Protein AF-A0A3L8S1A4-F1 (afdb_monomer_lite)

Foldseek 3Di:
DPPPPPVVVVVPDDCLVVPPPDDDDDPPPPPPPDPPCVPVVVVVVVPDPPDPVPDDDDDDDDDPPDDDDD

InterPro domains:
  IPR036743 Actin-related protein 2/3 complex subunit 5 superfamily [G3DSA:1.25.40.190] (1-62)
  IPR036743 Actin-related protein 2/3 complex subunit 5 superfamily [SSF69103] (9-49)

pLDDT: mean 70.54, std 13.85, range [42.16, 93.19]

Organism: Chloebia gouldiae (NCBI:txid44316)

Secondary structure (DSSP, 8-state):
----TTHHHHTT---GGG-TTSPP-------------HHHHHHHHHHS----------------------

Structure (mmCIF, N/CA/C/O backbone):
data_AF-A0A3L8S1A4-F1
#
_entry.id   AF-A0A3L8S1A4-F1
#
loop_
_atom_site.group_PDB
_atom_site.id
_atom_site.type_symbol
_atom_site.label_atom_id
_atom_site.label_alt_id
_atom_site.label_comp_id
_atom_site.label_asym_id
_atom_site.label_entity_id
_atom_site.label_seq_id
_atom_site.pdbx_PDB_ins_code
_atom_site.Cartn_x
_atom_site.Cartn_y
_atom_site.Cartn_z
_atom_site.occupancy
_atom_site.B_iso_or_equiv
_atom_site.auth_seq_id
_atom_site.auth_comp_id
_atom_site.auth_asym_id
_atom_site.auth_atom_id
_atom_site.pdbx_PDB_model_num
ATOM 1 N N . MET A 1 1 ? 9.493 10.452 -45.692 1.00 54.09 1 MET A N 1
ATOM 2 C CA . MET A 1 1 ? 9.931 10.408 -44.279 1.00 54.09 1 MET A CA 1
ATOM 3 C C . MET A 1 1 ? 10.444 9.012 -43.989 1.00 54.09 1 MET A C 1
ATOM 5 O O . MET A 1 1 ? 9.664 8.070 -44.075 1.00 54.09 1 MET A O 1
ATOM 9 N N . ALA A 1 2 ? 11.743 8.850 -43.732 1.00 59.88 2 ALA A N 1
ATOM 10 C CA . ALA A 1 2 ? 12.269 7.554 -43.318 1.00 59.88 2 ALA A CA 1
ATOM 11 C C . ALA A 1 2 ? 11.553 7.138 -42.026 1.00 59.88 2 ALA A C 1
ATOM 13 O O . ALA A 1 2 ? 11.561 7.880 -41.042 1.00 59.88 2 ALA A O 1
ATOM 14 N N . ARG A 1 3 ? 10.881 5.983 -42.039 1.00 66.56 3 ARG A N 1
ATOM 15 C CA . ARG A 1 3 ? 10.325 5.381 -40.826 1.00 66.56 3 ARG A CA 1
ATOM 16 C C . ARG A 1 3 ? 11.518 5.003 -39.953 1.00 66.56 3 ARG A C 1
ATOM 18 O O . ARG A 1 3 ? 12.123 3.964 -40.172 1.00 66.56 3 ARG A O 1
ATOM 25 N N . SER A 1 4 ? 11.904 5.881 -39.029 1.00 67.50 4 SER A N 1
ATOM 26 C CA . SER A 1 4 ? 12.973 5.631 -38.057 1.00 67.50 4 SER A CA 1
ATOM 27 C C . SER A 1 4 ? 12.545 4.482 -37.140 1.00 67.50 4 SER A C 1
ATOM 29 O O . SER A 1 4 ? 11.863 4.668 -36.132 1.00 67.50 4 SER A O 1
ATOM 31 N N . THR A 1 5 ? 12.875 3.260 -37.552 1.00 71.31 5 THR A N 1
ATOM 32 C CA . THR A 1 5 ? 12.443 2.010 -36.919 1.00 71.31 5 THR A CA 1
ATOM 33 C C . THR A 1 5 ? 13.204 1.702 -35.635 1.00 71.31 5 THR A C 1
ATOM 35 O O . THR A 1 5 ? 12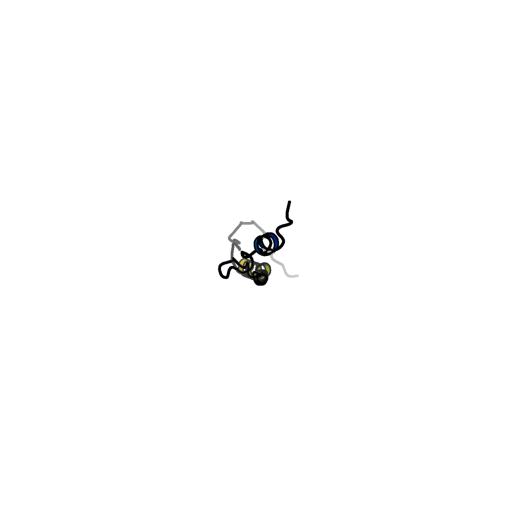.701 0.929 -34.831 1.00 71.31 5 THR A O 1
ATOM 38 N N . LEU A 1 6 ? 14.379 2.297 -35.413 1.00 76.19 6 LEU A N 1
ATOM 39 C CA . LEU A 1 6 ? 15.213 2.023 -34.237 1.00 76.19 6 LEU A CA 1
ATOM 40 C C . LEU A 1 6 ? 14.858 2.920 -33.052 1.00 76.19 6 LEU A C 1
ATOM 42 O O . LEU A 1 6 ? 14.503 2.419 -31.991 1.00 76.19 6 LEU A O 1
ATOM 46 N N . SER A 1 7 ? 14.855 4.243 -33.236 1.00 79.50 7 SER A N 1
ATOM 47 C CA . SER A 1 7 ? 14.530 5.181 -32.148 1.00 79.50 7 SER A CA 1
ATOM 48 C C . SER A 1 7 ? 13.111 4.965 -31.611 1.00 79.50 7 SER A C 1
ATOM 50 O O . SER A 1 7 ? 12.870 5.017 -30.406 1.00 79.50 7 SER A O 1
ATOM 52 N N . SER A 1 8 ? 12.180 4.621 -32.502 1.00 84.81 8 SER A N 1
ATOM 53 C CA . SER A 1 8 ? 10.800 4.322 -32.138 1.00 84.81 8 SER A CA 1
ATOM 54 C C . SER A 1 8 ? 10.631 3.024 -31.335 1.00 84.81 8 SER A C 1
ATOM 56 O O . SER A 1 8 ? 9.571 2.842 -30.743 1.00 84.81 8 SER A O 1
ATOM 58 N N . ARG A 1 9 ? 11.610 2.110 -31.326 1.00 83.31 9 ARG A N 1
ATOM 59 C CA . ARG A 1 9 ? 11.553 0.882 -30.512 1.00 83.31 9 ARG A CA 1
ATOM 60 C C . ARG A 1 9 ? 11.954 1.151 -29.069 1.00 83.31 9 ARG A C 1
ATOM 62 O O . ARG A 1 9 ? 11.269 0.684 -28.175 1.00 83.31 9 ARG A O 1
ATOM 69 N N . PHE A 1 10 ? 12.988 1.961 -28.855 1.00 83.06 10 PHE A N 1
ATOM 70 C CA . PHE A 1 10 ? 13.462 2.294 -27.510 1.00 83.06 10 PHE A CA 1
ATOM 71 C C . PHE A 1 10 ? 12.553 3.294 -26.794 1.00 83.06 10 PHE A C 1
ATOM 73 O O . PHE A 1 10 ? 12.304 3.147 -25.610 1.00 83.06 10 PHE A O 1
ATOM 80 N N . ARG A 1 11 ? 11.973 4.262 -27.514 1.00 86.62 11 ARG A N 1
ATOM 81 C CA . ARG A 1 11 ? 11.048 5.248 -26.919 1.00 86.62 11 ARG A CA 1
ATOM 82 C C . ARG A 1 11 ? 9.673 4.690 -26.545 1.00 86.62 11 ARG A C 1
ATOM 84 O O .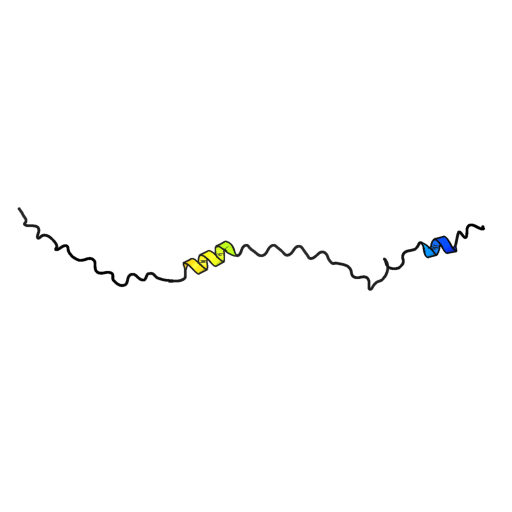 ARG A 1 11 ? 8.901 5.387 -25.907 1.00 86.62 11 ARG A O 1
ATOM 91 N N . ARG A 1 12 ? 9.336 3.482 -27.007 1.00 86.44 12 ARG A N 1
ATOM 92 C CA . ARG A 1 12 ? 8.109 2.775 -26.605 1.00 86.44 12 ARG A CA 1
ATOM 93 C C . ARG A 1 12 ? 8.323 1.869 -25.396 1.00 86.44 12 ARG A C 1
ATOM 95 O O . ARG A 1 12 ? 7.354 1.293 -24.921 1.00 86.44 12 ARG A O 1
ATOM 102 N N . LEU A 1 13 ? 9.568 1.684 -24.964 1.00 88.06 13 LEU A N 1
ATOM 103 C CA . LEU A 1 13 ? 9.858 0.908 -23.774 1.00 88.06 13 LEU A CA 1
ATOM 104 C C . LEU A 1 13 ? 9.561 1.796 -22.570 1.00 88.06 13 LEU A C 1
ATOM 106 O O . LEU A 1 13 ? 10.254 2.785 -22.350 1.00 88.06 13 LEU A O 1
ATOM 110 N N . ASP A 1 14 ? 8.512 1.453 -21.838 1.00 90.31 14 ASP A N 1
ATOM 111 C CA . ASP A 1 14 ? 8.254 2.040 -20.534 1.00 90.31 14 ASP A CA 1
ATOM 112 C C . ASP A 1 14 ? 9.277 1.447 -19.552 1.00 90.31 14 ASP A C 1
ATOM 114 O O . ASP A 1 14 ? 9.370 0.229 -19.382 1.00 90.31 14 ASP A O 1
ATOM 118 N N . ILE A 1 15 ? 10.140 2.308 -19.020 1.00 90.62 15 ILE A N 1
ATOM 119 C CA . ILE A 1 15 ? 11.226 1.942 -18.104 1.00 90.62 15 ILE A CA 1
ATOM 120 C C . ILE A 1 15 ? 10.796 2.074 -16.640 1.00 90.62 15 ILE A C 1
ATOM 122 O O . ILE A 1 15 ? 11.388 1.424 -15.783 1.00 90.62 15 ILE A O 1
ATOM 126 N N . ASP A 1 16 ? 9.731 2.831 -16.364 1.00 89.56 16 ASP A N 1
ATOM 127 C CA . ASP A 1 16 ? 9.271 3.165 -15.009 1.00 89.56 16 ASP A CA 1
ATOM 128 C C . ASP A 1 16 ? 8.599 1.963 -14.326 1.00 89.56 16 ASP A C 1
ATOM 130 O O . ASP A 1 16 ? 8.408 1.907 -13.111 1.00 89.56 16 ASP A O 1
ATOM 134 N N . GLN A 1 17 ? 8.221 0.962 -15.114 1.00 88.50 17 GLN A N 1
ATOM 135 C CA . GLN A 1 17 ? 7.740 -0.332 -14.632 1.00 88.50 17 GLN A CA 1
ATOM 136 C C . GLN A 1 17 ? 8.843 -1.245 -14.081 1.00 88.50 17 GLN A C 1
ATOM 138 O O . GLN A 1 17 ? 8.524 -2.196 -13.375 1.00 88.50 17 GLN A O 1
ATOM 143 N N . TYR A 1 18 ? 10.114 -0.956 -14.372 1.00 90.19 18 TYR A N 1
ATOM 144 C CA . TYR A 1 18 ? 11.268 -1.677 -13.823 1.00 90.19 18 TYR A CA 1
ATOM 145 C C . TYR A 1 18 ? 12.034 -0.857 -12.775 1.00 90.19 18 TYR A C 1
ATOM 147 O O . TYR A 1 18 ? 13.127 -1.254 -12.382 1.00 90.19 18 TYR A O 1
ATOM 155 N N . ASP A 1 19 ? 11.494 0.285 -12.342 1.00 93.19 19 ASP A N 1
ATOM 156 C CA . ASP A 1 19 ? 12.095 1.078 -11.271 1.00 93.19 19 ASP A CA 1
ATOM 157 C C . ASP A 1 19 ? 11.967 0.330 -9.940 1.00 93.19 19 ASP A C 1
ATOM 159 O O . ASP A 1 19 ? 10.868 0.069 -9.453 1.00 93.19 19 ASP A O 1
ATOM 163 N N . GLU A 1 20 ? 13.109 -0.005 -9.346 1.00 89.75 20 GLU A N 1
ATOM 164 C CA . GLU A 1 20 ? 13.199 -0.676 -8.047 1.00 89.75 20 GLU A CA 1
ATOM 165 C C . GLU A 1 20 ? 12.616 0.177 -6.911 1.00 89.75 20 GLU A C 1
ATOM 167 O O . GLU A 1 20 ? 12.212 -0.358 -5.881 1.00 89.75 20 GLU A O 1
ATOM 172 N N . ASN A 1 21 ? 12.523 1.497 -7.101 1.00 89.00 21 ASN A N 1
ATOM 173 C CA . ASN A 1 21 ? 11.909 2.416 -6.142 1.00 89.00 21 ASN A CA 1
ATOM 174 C C . ASN A 1 21 ? 10.404 2.608 -6.380 1.00 89.00 21 ASN A C 1
ATOM 176 O O . ASN A 1 21 ? 9.774 3.429 -5.706 1.00 89.00 21 ASN A O 1
ATOM 180 N N . ARG A 1 22 ? 9.807 1.896 -7.345 1.00 89.12 22 ARG A N 1
ATOM 181 C CA . ARG A 1 22 ? 8.369 1.968 -7.598 1.00 89.12 22 ARG A CA 1
ATOM 182 C C . ARG A 1 22 ? 7.614 1.455 -6.376 1.00 89.12 22 ARG A C 1
ATOM 184 O O . ARG A 1 22 ? 7.829 0.336 -5.923 1.00 89.12 22 ARG A O 1
ATOM 191 N N . PHE A 1 23 ? 6.681 2.265 -5.880 1.00 86.25 23 PHE A N 1
ATOM 192 C CA . PHE A 1 23 ? 5.805 1.860 -4.787 1.00 86.25 23 PHE A CA 1
ATOM 193 C C . PHE A 1 23 ? 4.957 0.657 -5.224 1.00 86.25 23 PHE A C 1
ATOM 195 O O . PHE A 1 23 ? 4.170 0.756 -6.171 1.00 86.25 23 PHE A O 1
ATOM 202 N N . VAL A 1 24 ? 5.141 -0.478 -4.552 1.00 84.62 24 VAL A N 1
ATOM 203 C CA . VAL A 1 24 ? 4.287 -1.657 -4.692 1.00 84.62 24 VAL A CA 1
ATOM 204 C C . VAL A 1 24 ? 3.300 -1.614 -3.539 1.00 84.62 24 VAL A C 1
ATOM 206 O O . VAL A 1 24 ? 3.702 -1.654 -2.381 1.00 84.62 24 VAL A O 1
ATOM 209 N N . GLU A 1 25 ? 2.013 -1.499 -3.857 1.00 83.69 25 GLU A N 1
ATOM 210 C CA . GLU A 1 25 ? 0.966 -1.713 -2.864 1.00 83.69 25 GLU A CA 1
ATOM 211 C C . GLU A 1 25 ? 0.956 -3.208 -2.543 1.00 83.69 25 GLU A C 1
ATOM 213 O O . GLU A 1 25 ? 0.529 -4.037 -3.351 1.00 83.69 25 GLU A O 1
ATOM 218 N N . GLU A 1 26 ? 1.537 -3.562 -1.398 1.00 81.50 26 GLU A N 1
ATOM 219 C CA . GLU A 1 26 ? 1.401 -4.904 -0.855 1.00 81.50 26 GLU A CA 1
ATOM 220 C C . GLU A 1 26 ? -0.089 -5.152 -0.615 1.00 81.50 26 GLU A C 1
ATOM 222 O O . GLU A 1 26 ? -0.772 -4.259 -0.102 1.00 81.50 26 GLU A O 1
ATOM 227 N N . PRO A 1 27 ? -0.628 -6.321 -1.006 1.00 76.25 27 PRO A N 1
ATOM 228 C CA . PRO A 1 27 ? -1.988 -6.659 -0.642 1.00 76.25 27 PRO A CA 1
ATOM 229 C C . PRO A 1 27 ? -2.038 -6.655 0.881 1.00 76.25 27 PRO A C 1
ATOM 231 O O . PRO A 1 27 ? -1.457 -7.537 1.512 1.00 76.25 27 PRO A O 1
ATOM 234 N N . GLU A 1 28 ? -2.681 -5.632 1.447 1.00 68.94 28 GLU A N 1
ATOM 235 C CA . GLU A 1 28 ? -2.986 -5.547 2.866 1.00 68.94 28 GLU A CA 1
ATOM 236 C C . GLU A 1 28 ? -3.704 -6.850 3.200 1.00 68.94 28 GLU A C 1
ATOM 238 O O . GLU A 1 28 ? -4.813 -7.103 2.721 1.00 68.94 28 GLU A O 1
ATOM 243 N N . GLU A 1 29 ? -2.971 -7.743 3.865 1.00 62.38 29 GLU A N 1
ATOM 244 C CA . GLU A 1 29 ? -3.372 -9.105 4.167 1.00 62.38 29 GLU A CA 1
ATOM 245 C C . GLU A 1 29 ? -4.695 -8.986 4.899 1.00 62.38 29 GLU A C 1
ATOM 247 O O . GLU A 1 29 ? -4.701 -8.525 6.037 1.00 62.38 29 GLU A O 1
ATOM 252 N N . ALA A 1 30 ? -5.789 -9.239 4.161 1.00 63.44 30 ALA A N 1
ATOM 253 C CA . ALA A 1 30 ? -7.138 -8.787 4.474 1.00 63.44 30 ALA A CA 1
ATOM 254 C C . ALA A 1 30 ? -7.329 -8.803 5.980 1.00 63.44 30 ALA A C 1
ATOM 256 O O . ALA A 1 30 ? -7.395 -9.903 6.534 1.00 63.44 30 ALA A O 1
ATOM 257 N N . ALA A 1 31 ? -7.294 -7.609 6.598 1.00 60.75 31 ALA A N 1
ATOM 258 C CA . ALA A 1 31 ? -7.229 -7.453 8.043 1.00 60.75 31 ALA A CA 1
ATOM 259 C C . ALA A 1 31 ? -8.211 -8.453 8.629 1.00 60.75 31 ALA A C 1
ATOM 261 O O . ALA A 1 31 ? -9.410 -8.353 8.345 1.00 60.75 31 ALA A O 1
ATOM 262 N N . ALA A 1 32 ? -7.675 -9.498 9.274 1.00 62.94 32 ALA A N 1
ATOM 263 C CA . ALA A 1 32 ? -8.481 -10.602 9.761 1.00 62.94 32 ALA A CA 1
ATOM 264 C C . ALA A 1 32 ? -9.603 -9.945 10.543 1.00 62.94 32 ALA A C 1
ATOM 266 O O . ALA A 1 32 ? -9.302 -9.204 11.476 1.00 62.94 32 ALA A O 1
ATOM 267 N N . ALA A 1 33 ? -10.841 -10.085 10.050 1.00 63.16 33 ALA A N 1
ATOM 268 C CA . ALA A 1 33 ? -11.966 -9.318 10.553 1.00 63.16 33 ALA A CA 1
ATOM 269 C C . ALA A 1 33 ? -11.905 -9.379 12.076 1.00 63.16 33 ALA A C 1
ATOM 271 O O . ALA A 1 33 ? -11.936 -10.483 12.627 1.00 63.16 33 ALA A O 1
ATOM 272 N N . GLU A 1 34 ? -11.685 -8.217 12.705 1.00 67.19 34 GLU A N 1
ATOM 273 C CA . GLU A 1 34 ? -11.551 -8.108 14.155 1.00 67.19 34 GLU A CA 1
ATOM 274 C C . GLU A 1 34 ? -12.658 -8.965 14.775 1.00 67.19 34 GLU A C 1
ATOM 276 O O . GLU A 1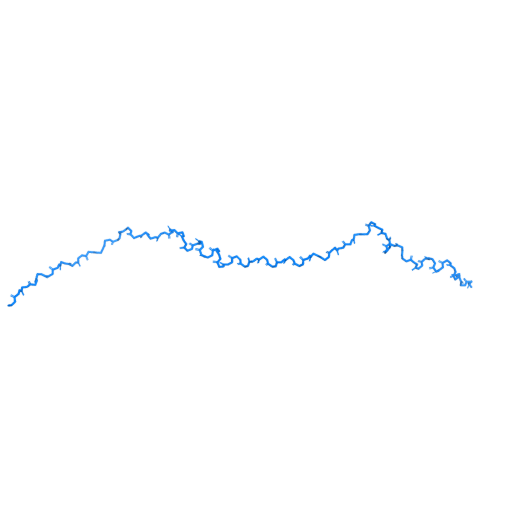 34 ? -13.811 -8.857 14.328 1.00 67.19 34 GLU A O 1
ATOM 281 N N . PRO A 1 35 ? -12.328 -9.880 15.706 1.00 67.06 35 PRO A N 1
ATOM 282 C CA . PRO A 1 35 ? -13.325 -10.768 16.277 1.00 67.06 35 PRO A CA 1
ATOM 283 C C . PRO A 1 35 ? -14.486 -9.912 16.778 1.00 67.06 35 PRO A C 1
ATOM 285 O O . PRO A 1 35 ? -14.262 -8.914 17.462 1.00 67.06 35 PRO A O 1
ATOM 288 N N . ASP A 1 36 ? -15.711 -10.262 16.374 1.00 66.56 36 ASP A N 1
ATOM 289 C CA . ASP A 1 36 ? -16.909 -9.501 16.724 1.00 66.56 36 ASP A CA 1
ATOM 290 C C . ASP A 1 36 ? -16.933 -9.288 18.242 1.00 66.56 36 ASP A C 1
ATOM 292 O O . ASP A 1 36 ? -17.121 -10.227 19.014 1.00 66.56 36 ASP A O 1
ATOM 296 N N . ALA A 1 37 ? -16.679 -8.051 18.670 1.00 64.88 37 ALA A N 1
ATOM 297 C CA . ALA A 1 37 ? -16.576 -7.683 20.077 1.00 64.88 37 ALA A CA 1
ATOM 298 C C . ALA A 1 37 ? -17.955 -7.637 20.764 1.00 64.88 37 ALA A C 1
ATOM 300 O O . ALA A 1 37 ? -18.039 -7.464 21.982 1.00 64.88 37 ALA A O 1
ATOM 301 N N . GLY A 1 38 ? -19.047 -7.787 20.004 1.00 72.12 38 GLY A N 1
ATOM 302 C CA . GLY A 1 38 ? -20.427 -7.731 20.486 1.00 72.12 38 GLY A CA 1
ATOM 303 C C . GLY A 1 38 ? -20.730 -8.612 21.711 1.00 72.12 38 GLY A C 1
ATOM 304 O O . GLY A 1 38 ? -21.162 -8.076 22.737 1.00 72.12 38 GLY A O 1
ATOM 305 N N . PRO A 1 39 ? -20.511 -9.941 21.661 1.00 74.31 39 PRO A N 1
ATOM 306 C CA . PRO A 1 39 ? -20.897 -10.842 22.746 1.00 74.31 39 PRO A CA 1
ATOM 307 C C . PRO A 1 39 ? -20.063 -10.666 24.024 1.00 74.31 39 PRO A C 1
ATOM 309 O O . PRO A 1 39 ? -20.605 -10.772 25.126 1.00 74.31 39 PRO A O 1
ATOM 312 N N . GLU A 1 40 ? -18.767 -10.373 23.910 1.00 77.06 40 GLU A N 1
ATOM 313 C CA . GLU A 1 40 ? -17.884 -10.204 25.073 1.00 77.06 40 GLU A CA 1
ATOM 314 C C . GLU A 1 40 ? -18.159 -8.885 25.807 1.00 77.06 40 GLU A C 1
ATOM 316 O O . GLU A 1 40 ? -18.266 -8.860 27.039 1.00 77.06 40 GLU A O 1
ATOM 321 N N . VAL A 1 41 ? -18.362 -7.796 25.056 1.00 78.81 41 VAL A N 1
ATOM 322 C CA . VAL A 1 41 ? -18.706 -6.479 25.614 1.00 78.81 41 VAL A CA 1
ATOM 323 C C . VAL A 1 41 ? -20.087 -6.512 26.276 1.00 78.81 41 VAL A C 1
ATOM 325 O O . VAL A 1 41 ? -20.257 -5.976 27.374 1.00 78.81 41 VAL A O 1
ATOM 328 N N . GLU A 1 42 ? -21.070 -7.192 25.676 1.00 81.06 42 GLU A N 1
ATOM 329 C CA . GLU A 1 42 ? -22.401 -7.344 26.275 1.00 81.06 42 GLU A CA 1
ATOM 330 C C . GLU A 1 42 ? -22.364 -8.169 27.574 1.00 81.06 42 GLU A C 1
ATOM 332 O O . GLU A 1 42 ? -23.022 -7.817 28.561 1.00 81.06 42 GLU A O 1
ATOM 337 N N . ALA A 1 43 ? -21.568 -9.242 27.612 1.00 82.56 43 ALA A N 1
ATOM 338 C CA . ALA A 1 43 ? -21.390 -10.053 28.813 1.00 82.56 43 ALA A CA 1
ATOM 339 C C . ALA A 1 43 ? -20.751 -9.258 29.967 1.00 82.56 43 ALA A C 1
ATOM 341 O O . ALA A 1 43 ? -21.157 -9.432 31.118 1.00 82.56 43 ALA A O 1
ATOM 342 N N . LEU A 1 44 ? -19.793 -8.373 29.679 1.00 82.06 44 LEU A N 1
ATOM 343 C CA . LEU A 1 44 ? -19.166 -7.480 30.664 1.00 82.06 44 LEU A CA 1
ATOM 344 C C . LEU A 1 44 ? -20.126 -6.392 31.164 1.00 82.06 44 LEU A C 1
ATOM 346 O O . LEU A 1 44 ? -20.193 -6.130 32.366 1.00 82.06 44 LEU A O 1
ATOM 350 N N . LEU A 1 45 ? -20.925 -5.793 30.277 1.00 82.06 45 LEU A N 1
ATOM 351 C CA . LEU A 1 45 ? -21.916 -4.776 30.655 1.00 82.06 45 LEU A CA 1
ATOM 352 C C . LEU A 1 45 ? -23.012 -5.342 31.568 1.00 82.06 45 LEU A C 1
ATOM 354 O O . LEU A 1 45 ? -23.438 -4.672 32.509 1.00 82.06 45 LEU A O 1
ATOM 358 N N . ARG A 1 46 ? -23.425 -6.595 31.346 1.00 82.69 46 ARG A N 1
ATOM 359 C CA . ARG A 1 46 ? -24.392 -7.300 32.207 1.00 82.69 46 ARG A CA 1
ATOM 360 C C . ARG A 1 46 ? -23.837 -7.661 33.591 1.00 82.69 46 ARG A C 1
ATOM 362 O O . ARG A 1 46 ? -24.627 -7.918 34.496 1.00 82.69 46 ARG A O 1
ATOM 369 N N . GLN A 1 47 ? -22.513 -7.673 33.774 1.00 81.81 47 GLN A N 1
ATOM 370 C CA . GLN A 1 47 ? -21.874 -7.895 35.080 1.00 81.81 47 GLN A CA 1
ATOM 371 C C . GLN A 1 47 ? -21.850 -6.630 35.952 1.00 81.81 47 GLN A C 1
ATOM 373 O O . GLN A 1 47 ? -21.649 -6.731 37.164 1.00 81.81 47 GLN A O 1
ATOM 378 N N . TYR A 1 48 ? -22.061 -5.441 35.374 1.00 73.00 48 TYR A N 1
ATOM 379 C CA . TYR A 1 48 ? -21.978 -4.191 36.124 1.00 73.00 48 TYR A CA 1
ATOM 380 C C . TYR A 1 48 ? -23.244 -3.949 36.967 1.00 73.00 48 TYR A C 1
ATOM 382 O O . TYR A 1 48 ? -24.356 -3.942 36.431 1.00 73.00 48 TYR A O 1
ATOM 390 N N . PRO A 1 49 ? -23.121 -3.674 38.279 1.00 71.38 49 PRO A N 1
ATOM 391 C CA . PRO A 1 49 ? -24.262 -3.416 39.148 1.00 71.38 49 PRO A CA 1
ATOM 392 C C . PRO A 1 49 ? -24.727 -1.957 39.012 1.00 71.38 49 PRO A C 1
ATOM 394 O O . PRO A 1 49 ? -24.651 -1.173 39.957 1.00 71.38 49 PRO A O 1
ATOM 397 N N . LEU A 1 50 ? -25.223 -1.562 37.840 1.00 64.44 50 LEU A N 1
ATOM 398 C CA . LEU A 1 50 ? -25.857 -0.253 37.656 1.00 64.44 50 LEU A CA 1
ATOM 399 C C . LEU A 1 50 ? -27.333 -0.338 38.061 1.00 64.44 50 LEU A C 1
ATOM 401 O O . LEU A 1 50 ? -28.237 -0.405 37.238 1.00 64.44 50 LEU A O 1
ATOM 405 N N . GLY A 1 51 ? -27.568 -0.337 39.373 1.00 58.25 51 GLY A N 1
ATOM 406 C CA . GLY A 1 51 ? -28.863 0.053 39.922 1.00 58.25 51 GLY A CA 1
ATOM 407 C C . GLY A 1 51 ? -29.894 -1.060 40.107 1.00 58.25 51 GLY A C 1
ATOM 408 O O . GLY A 1 51 ? -31.034 -0.917 39.676 1.00 58.25 51 GLY A O 1
ATOM 409 N N . ARG A 1 52 ? -29.605 -2.049 40.967 1.00 56.72 52 ARG A N 1
ATOM 410 C CA . ARG A 1 52 ? -30.649 -2.512 41.906 1.00 56.72 52 ARG A CA 1
ATOM 411 C C . ARG A 1 52 ? -30.787 -1.477 43.024 1.00 56.72 52 ARG A C 1
ATOM 413 O O . ARG A 1 52 ? -30.527 -1.746 44.192 1.00 56.72 52 ARG A O 1
ATOM 420 N N . GLY A 1 53 ? -31.197 -0.269 42.651 1.00 53.75 53 GLY A N 1
ATOM 421 C CA . GLY A 1 53 ? -31.729 0.715 43.581 1.00 53.75 53 GLY A CA 1
ATOM 422 C C . GLY A 1 53 ? -33.112 0.265 44.043 1.00 53.75 53 GLY A C 1
ATOM 423 O O . GLY A 1 53 ? -34.108 0.871 43.678 1.00 53.75 53 GLY A O 1
ATOM 424 N N . SER A 1 54 ? -33.197 -0.813 44.826 1.00 55.09 54 SER A N 1
ATOM 425 C CA . SER A 1 54 ? -34.411 -1.149 45.582 1.00 55.09 54 SER A CA 1
ATOM 426 C C . SER A 1 54 ? -34.236 -0.715 47.036 1.00 55.09 54 SER A C 1
ATOM 428 O O . SER A 1 54 ? -34.357 -1.513 47.964 1.00 55.09 54 SER A O 1
ATOM 430 N N . GLY A 1 55 ? -33.892 0.558 47.219 1.00 52.31 55 GLY A N 1
ATOM 431 C CA . GLY A 1 55 ? -34.017 1.263 48.483 1.00 52.31 55 GLY A CA 1
ATOM 432 C C . GLY A 1 55 ? -35.314 2.064 48.474 1.00 52.31 55 GLY A C 1
ATOM 433 O O . GLY A 1 55 ? -35.326 3.195 48.014 1.00 52.31 55 GLY A O 1
ATOM 434 N N . GLY A 1 56 ? -36.389 1.455 48.977 1.00 52.72 56 GLY A N 1
ATOM 435 C CA . GLY A 1 56 ? -37.519 2.134 49.615 1.00 52.72 56 GLY A CA 1
ATOM 436 C C . GLY A 1 56 ? -38.384 3.087 48.781 1.00 52.72 56 GLY A C 1
ATOM 437 O O . GLY A 1 56 ? -38.190 4.297 48.824 1.00 52.72 56 GLY A O 1
ATOM 438 N N . SER A 1 57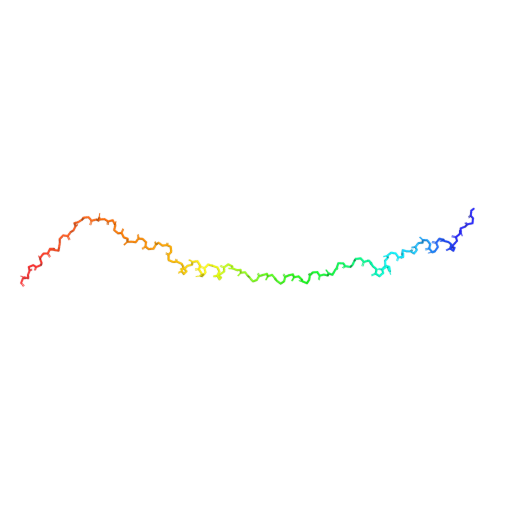 ? -39.492 2.575 48.239 1.00 48.91 57 SER A N 1
ATOM 439 C CA . SER A 1 57 ? -40.752 3.326 48.234 1.00 48.91 57 SER A CA 1
ATOM 440 C C . SER A 1 57 ? -41.757 2.619 49.147 1.00 48.91 57 SER A C 1
ATOM 442 O O . SER A 1 57 ? -42.028 1.425 49.051 1.00 48.91 57 SER A O 1
ATOM 444 N N . ARG A 1 58 ? -42.227 3.381 50.133 1.00 53.94 58 ARG A N 1
ATOM 445 C CA . ARG A 1 58 ? -43.199 2.988 51.150 1.00 53.94 58 ARG A CA 1
ATOM 446 C C . ARG A 1 58 ? -4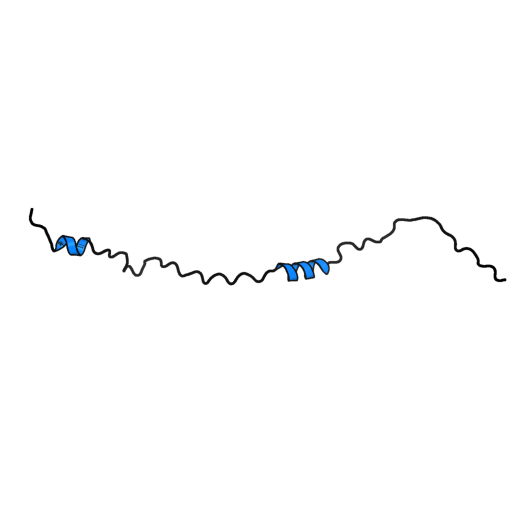4.541 2.744 50.459 1.00 53.94 58 ARG A C 1
ATOM 448 O O . ARG A 1 58 ? -45.170 3.696 50.013 1.00 53.94 58 ARG A O 1
ATOM 455 N N . GLY A 1 59 ? -44.976 1.490 50.398 1.00 42.16 59 GLY A N 1
ATOM 456 C CA . GLY A 1 59 ? -46.364 1.109 50.148 1.00 42.16 59 GLY A CA 1
ATOM 457 C C . GLY A 1 59 ? -46.988 0.683 51.469 1.00 42.16 59 GLY A C 1
ATOM 458 O O . GLY A 1 59 ? -46.588 -0.316 52.058 1.00 42.16 59 GLY A O 1
ATOM 459 N N . ALA A 1 60 ? -47.899 1.502 51.975 1.00 52.69 60 ALA A N 1
ATOM 460 C CA . ALA A 1 60 ? -48.600 1.299 53.227 1.00 52.69 60 ALA A CA 1
ATOM 461 C C . ALA A 1 60 ? -49.541 0.075 53.197 1.00 52.69 60 ALA A C 1
ATOM 463 O O . ALA A 1 60 ? -50.167 -0.207 52.183 1.00 52.69 60 ALA A O 1
ATOM 464 N N . ALA A 1 61 ? -49.691 -0.532 54.380 1.00 51.09 61 ALA A N 1
ATOM 465 C CA . ALA A 1 61 ? -50.834 -1.307 54.874 1.00 51.09 61 ALA A CA 1
ATOM 466 C C . ALA A 1 61 ? -51.163 -2.681 54.246 1.00 51.09 61 ALA A C 1
ATOM 468 O O . ALA A 1 61 ? -51.798 -2.774 53.205 1.00 51.09 61 ALA A O 1
ATOM 469 N N . ALA A 1 62 ? -50.917 -3.745 55.022 1.00 46.84 62 ALA A N 1
ATOM 470 C CA . ALA A 1 62 ? -51.924 -4.772 55.326 1.00 46.84 62 ALA A CA 1
ATOM 471 C C . ALA A 1 62 ? -51.471 -5.592 56.551 1.00 46.84 62 ALA A C 1
ATOM 473 O O . ALA A 1 62 ? -50.473 -6.306 56.502 1.00 46.84 62 ALA A O 1
ATOM 474 N N . ALA A 1 63 ? -52.189 -5.454 57.667 1.00 53.88 63 ALA A N 1
ATOM 475 C CA . ALA A 1 63 ? -51.973 -6.235 58.884 1.00 53.88 63 ALA A CA 1
ATOM 476 C C . ALA A 1 63 ? -52.238 -7.737 58.637 1.00 53.88 63 ALA A C 1
ATOM 478 O O . ALA A 1 63 ? -53.187 -8.063 57.915 1.00 53.88 63 ALA A O 1
ATOM 479 N N . PRO A 1 64 ? -51.481 -8.666 59.252 1.00 54.25 64 PRO A N 1
ATOM 480 C CA . PRO A 1 64 ? -51.832 -10.075 59.201 1.00 54.25 64 PRO A CA 1
ATOM 481 C C . PRO A 1 64 ? -53.093 -10.299 60.040 1.00 54.25 64 PRO A C 1
ATOM 483 O O . PRO A 1 64 ? -53.109 -10.089 61.253 1.00 54.25 64 PRO A O 1
ATOM 486 N N . ARG A 1 65 ? -54.172 -10.700 59.366 1.00 59.03 65 ARG A N 1
ATOM 487 C CA . ARG A 1 65 ? -55.402 -11.179 59.996 1.00 59.03 65 ARG A CA 1
ATOM 488 C C . ARG A 1 65 ? -55.061 -12.362 60.902 1.00 59.03 65 ARG A C 1
ATOM 490 O O . ARG A 1 65 ? -54.562 -13.379 60.431 1.00 59.03 65 ARG A O 1
ATOM 497 N N . THR A 1 66 ? -55.343 -12.214 62.188 1.00 58.62 66 THR A N 1
ATOM 498 C CA . THR A 1 66 ? -55.315 -13.281 63.186 1.00 58.62 66 THR A CA 1
ATOM 499 C C . THR A 1 66 ? -56.244 -14.406 62.738 1.00 58.62 66 THR A C 1
ATOM 501 O O . THR A 1 66 ? -57.445 -14.200 62.567 1.00 58.62 66 THR A O 1
ATOM 504 N N . GLN A 1 67 ? -55.687 -15.594 62.518 1.00 50.75 67 GLN A N 1
ATOM 505 C CA . GLN A 1 67 ? -56.461 -16.799 62.257 1.00 50.75 67 GLN A CA 1
ATOM 506 C C . GLN A 1 67 ? -56.907 -17.368 63.608 1.00 50.75 67 GLN A C 1
ATOM 508 O O . GLN A 1 67 ? -56.078 -17.738 64.437 1.00 50.75 67 GLN A O 1
ATOM 513 N N . VAL A 1 68 ? -58.217 -17.368 63.851 1.00 52.97 68 VAL A N 1
ATOM 514 C CA . VAL A 1 68 ? -58.841 -18.049 64.992 1.00 52.97 68 VAL A CA 1
ATOM 515 C C . VAL A 1 68 ? -58.985 -19.527 64.611 1.00 52.97 68 VAL A C 1
ATOM 517 O O . VAL A 1 68 ? -59.565 -19.795 63.556 1.00 52.97 68 VAL A O 1
ATOM 520 N N . PRO A 1 69 ? -58.457 -20.485 65.393 1.00 59.84 69 PRO A N 1
ATOM 521 C CA . PRO A 1 69 ? -58.709 -21.899 65.145 1.00 59.84 69 PRO A CA 1
ATOM 522 C C . PRO A 1 69 ? -60.139 -22.271 65.571 1.00 59.84 69 PRO A C 1
ATOM 524 O O . PRO A 1 69 ? -60.621 -21.795 66.600 1.00 59.84 69 PRO A O 1
ATOM 527 N N . VAL A 1 70 ? -60.795 -23.099 64.751 1.00 63.56 70 VAL A N 1
ATOM 528 C CA . VAL A 1 70 ? -62.056 -23.801 65.063 1.00 63.56 70 VAL A CA 1
ATOM 529 C C . VAL A 1 70 ? -61.738 -25.077 65.826 1.00 63.56 70 VAL A C 1
ATOM 531 O O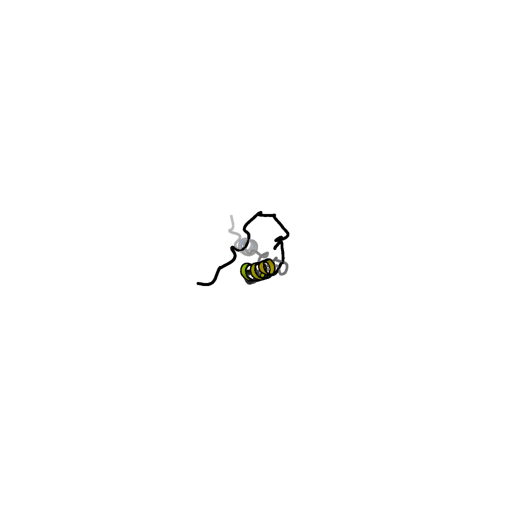 . VAL A 1 70 ? -60.756 -25.744 65.427 1.00 63.56 70 VAL A O 1
#

Sequence (70 aa):
MARSTLSSRFRRLDIDQYDENRFVEEPEEAAAAEPDAGPEVEALLRQYPLGRGSGGSRGAAAAPRTQVPV

Radius of gyration: 41.15 Å; chains: 1; bounding box: 77×34×109 Å